Protein AF-A0A960PQZ6-F1 (afdb_monomer_lite)

Radius of gyration: 13.98 Å; chains: 1; bounding box: 43×32×30 Å

Secondary structure (DSSP, 8-state):
-HHHHHHHHHHHHHHHHHHHHH--HHHHHHTT--HHHHHHHHHHTGGGTTSS-HHHHHHHHHSS---SHHHHHHHHHHHHHHS--

Sequence (85 aa):
FPTYTLGTLAASQLFEAAERELGSLEEQFRRGEFAPLLGWLRREIHQHGRFYTAAEVIERATGRSLEADAFLRHIRRNVEEAYPA

Foldseek 3Di:
DVVVVLVLLLVLLLVVLLCVVVPDPVVCVVVVNCPSVVVLCVVLPVVCPVVDDPQVSSCSSRVDGRDNVSVVVVVVVVCCVVDPD

pLDDT: mean 96.77, std 3.3, range [79.19, 98.81]

Structure (mmCIF, N/CA/C/O backbone):
data_AF-A0A960PQZ6-F1
#
_entry.id   AF-A0A960PQZ6-F1
#
loop_
_atom_site.group_PDB
_atom_site.id
_atom_site.type_symbol
_atom_site.label_atom_id
_atom_site.label_alt_id
_atom_site.label_comp_id
_atom_site.label_asym_id
_atom_site.label_entity_id
_atom_site.label_seq_id
_atom_site.pdbx_PDB_ins_code
_atom_site.Cartn_x
_atom_site.Cartn_y
_atom_site.Cartn_z
_atom_site.occupancy
_atom_site.B_iso_or_equiv
_atom_site.auth_seq_id
_atom_site.auth_comp_id
_atom_site.auth_asym_id
_atom_site.auth_atom_id
_atom_site.pdbx_PDB_model_num
ATOM 1 N N . PHE A 1 1 ? 0.618 19.414 4.443 1.00 81.50 1 PHE A N 1
ATOM 2 C CA . PHE A 1 1 ? 1.807 18.834 3.787 1.00 81.50 1 PHE A CA 1
ATOM 3 C C . PHE A 1 1 ? 2.221 17.439 4.278 1.00 81.50 1 PHE A C 1
ATOM 5 O O . PHE A 1 1 ? 2.486 16.629 3.398 1.00 81.50 1 PHE A O 1
ATOM 12 N N . PRO A 1 2 ? 2.241 17.077 5.583 1.00 9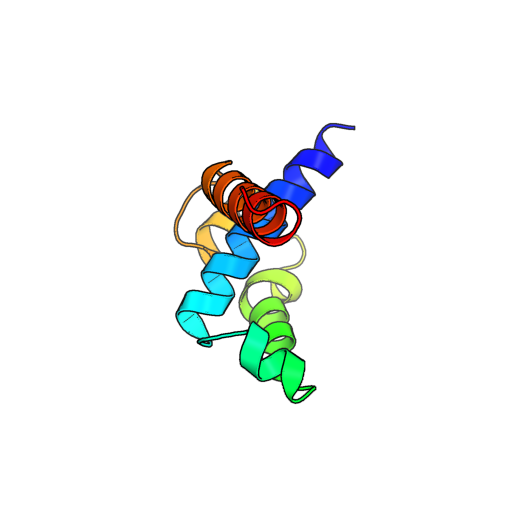0.38 2 PRO A N 1
ATOM 13 C CA . PRO A 1 2 ? 2.788 15.774 6.022 1.00 90.38 2 PRO A CA 1
ATOM 14 C C . PRO A 1 2 ? 2.012 14.551 5.504 1.00 90.38 2 PRO A C 1
ATOM 16 O O . PRO A 1 2 ? 2.546 13.450 5.431 1.00 90.38 2 PRO A O 1
ATOM 19 N N . THR A 1 3 ? 0.760 14.748 5.093 1.00 92.12 3 THR A N 1
ATOM 20 C CA . THR A 1 3 ? -0.115 13.700 4.560 1.00 92.12 3 THR A CA 1
ATOM 21 C C . THR A 1 3 ? 0.398 13.063 3.271 1.00 92.12 3 THR A C 1
ATOM 23 O O . THR A 1 3 ? 0.116 11.894 3.049 1.00 92.12 3 THR A O 1
ATOM 26 N N . TYR A 1 4 ? 1.171 13.780 2.447 1.00 95.50 4 TYR A N 1
ATOM 27 C CA . TYR A 1 4 ? 1.774 13.197 1.243 1.00 95.50 4 TYR A CA 1
ATOM 28 C C . TYR A 1 4 ? 2.832 12.157 1.603 1.00 95.50 4 TYR A C 1
ATOM 30 O O . TYR A 1 4 ? 2.780 11.040 1.104 1.00 95.50 4 TYR A O 1
ATOM 38 N N . THR A 1 5 ? 3.732 12.489 2.533 1.00 95.44 5 THR A N 1
ATOM 39 C CA . THR A 1 5 ? 4.730 11.540 3.039 1.00 95.44 5 THR A CA 1
ATOM 40 C C . THR A 1 5 ? 4.053 10.339 3.686 1.00 95.44 5 THR A C 1
ATOM 42 O O . THR A 1 5 ? 4.393 9.209 3.356 1.00 95.44 5 THR A O 1
ATOM 45 N N . LEU A 1 6 ? 3.053 10.565 4.545 1.00 96.00 6 LEU A N 1
ATOM 46 C CA . LEU A 1 6 ? 2.291 9.476 5.164 1.00 96.00 6 LEU A CA 1
ATOM 47 C C . LEU A 1 6 ? 1.614 8.579 4.119 1.00 96.00 6 LEU A C 1
ATOM 49 O O . LEU A 1 6 ? 1.643 7.360 4.259 1.00 96.00 6 LEU A O 1
ATOM 53 N N . GLY A 1 7 ? 1.056 9.169 3.059 1.00 96.69 7 GLY A N 1
ATOM 54 C CA . GLY A 1 7 ? 0.477 8.433 1.938 1.00 96.69 7 GLY A CA 1
ATOM 55 C C . GLY A 1 7 ? 1.502 7.556 1.222 1.00 96.69 7 GLY A C 1
ATOM 56 O O . GLY A 1 7 ? 1.222 6.390 0.963 1.00 96.69 7 GLY A O 1
ATOM 57 N N . THR A 1 8 ? 2.705 8.074 0.967 1.00 96.81 8 THR A N 1
ATOM 58 C CA . THR A 1 8 ? 3.789 7.301 0.344 1.00 96.81 8 THR A CA 1
ATOM 59 C C . THR A 1 8 ? 4.244 6.137 1.225 1.00 96.81 8 THR A C 1
ATOM 61 O O . THR A 1 8 ? 4.374 5.019 0.730 1.00 96.81 8 THR A O 1
ATOM 64 N N . LEU A 1 9 ? 4.434 6.367 2.531 1.00 97.75 9 LEU A N 1
ATOM 65 C CA . LEU A 1 9 ? 4.800 5.301 3.471 1.00 97.75 9 LEU A CA 1
ATOM 66 C C . LEU A 1 9 ? 3.727 4.205 3.509 1.00 97.75 9 LEU A C 1
ATOM 68 O O . LEU A 1 9 ? 4.038 3.019 3.393 1.00 97.75 9 LEU A O 1
ATOM 72 N N . ALA A 1 10 ? 2.458 4.612 3.608 1.00 97.88 10 ALA A N 1
ATOM 73 C CA . ALA A 1 10 ? 1.333 3.689 3.642 1.00 97.88 10 ALA A CA 1
ATOM 74 C C . ALA A 1 10 ? 1.227 2.891 2.339 1.00 97.88 10 ALA A C 1
ATOM 76 O O . ALA A 1 10 ? 1.035 1.681 2.391 1.00 97.88 10 ALA A O 1
ATOM 77 N N . ALA A 1 11 ? 1.412 3.529 1.180 1.00 97.81 11 ALA A N 1
ATOM 78 C CA . ALA A 1 11 ? 1.383 2.853 -0.113 1.00 97.81 11 ALA A CA 1
ATOM 79 C C . ALA A 1 11 ? 2.444 1.748 -0.203 1.00 97.81 11 ALA A C 1
ATOM 81 O O . ALA A 1 11 ? 2.113 0.628 -0.585 1.00 97.81 11 ALA A O 1
ATOM 82 N N . SER A 1 12 ? 3.690 2.018 0.205 1.00 98.12 12 SER A N 1
ATOM 83 C CA . SER A 1 12 ? 4.745 0.997 0.209 1.00 98.12 12 SER A CA 1
ATOM 84 C C . SER A 1 12 ? 4.432 -0.159 1.165 1.00 98.12 12 SER A C 1
ATOM 86 O O . SER A 1 12 ? 4.612 -1.318 0.800 1.00 98.12 12 SER A O 1
ATOM 88 N N . GLN A 1 13 ? 3.929 0.130 2.369 1.00 98.62 13 GLN A N 1
ATOM 89 C CA . GLN A 1 13 ? 3.597 -0.906 3.352 1.00 98.62 13 GLN A CA 1
ATOM 90 C C . GLN A 1 13 ? 2.393 -1.760 2.928 1.00 98.62 13 GLN A C 1
ATOM 92 O O . GLN A 1 13 ? 2.406 -2.977 3.112 1.00 98.62 13 GLN A O 1
ATOM 97 N N . LEU A 1 14 ? 1.370 -1.138 2.338 1.00 98.50 14 LEU A N 1
ATOM 98 C CA . LEU A 1 14 ? 0.205 -1.826 1.783 1.00 98.50 14 LEU A CA 1
ATOM 99 C C . LEU A 1 14 ? 0.585 -2.689 0.580 1.00 98.50 14 LEU A C 1
ATOM 101 O O . LEU A 1 14 ? 0.095 -3.806 0.464 1.00 98.50 14 LEU A O 1
ATOM 105 N N . PHE A 1 15 ? 1.479 -2.202 -0.283 1.00 98.31 15 PHE A N 1
ATOM 106 C CA . PHE A 1 15 ? 1.955 -2.963 -1.434 1.00 98.31 15 PHE A CA 1
ATOM 107 C C . PHE A 1 15 ? 2.707 -4.227 -1.001 1.00 98.31 15 PHE A C 1
ATOM 109 O O . PHE A 1 15 ? 2.395 -5.309 -1.487 1.00 98.31 15 PHE A O 1
ATOM 116 N N . GLU A 1 16 ? 3.625 -4.120 -0.031 1.00 98.06 16 GLU A N 1
ATOM 117 C CA . GLU A 1 16 ? 4.296 -5.295 0.546 1.00 98.06 16 GLU A CA 1
ATOM 118 C C . GLU A 1 16 ? 3.294 -6.280 1.168 1.00 98.06 16 GLU A C 1
ATOM 120 O O . GLU A 1 16 ? 3.449 -7.491 1.030 1.00 98.06 16 GLU A O 1
ATOM 125 N N . ALA A 1 17 ? 2.262 -5.784 1.860 1.00 98.44 17 ALA A N 1
ATOM 126 C CA . ALA A 1 17 ? 1.242 -6.644 2.455 1.00 98.44 17 ALA A CA 1
ATOM 127 C C . ALA A 1 17 ? 0.421 -7.392 1.396 1.00 98.44 17 ALA A C 1
ATOM 129 O O . ALA A 1 17 ? 0.247 -8.604 1.519 1.00 98.44 17 ALA A O 1
ATOM 130 N N . ALA A 1 18 ? -0.011 -6.695 0.345 1.00 98.56 18 ALA A N 1
ATOM 131 C CA . ALA A 1 18 ? -0.723 -7.295 -0.774 1.00 98.56 18 ALA A CA 1
ATOM 132 C C . ALA A 1 18 ? 0.141 -8.332 -1.507 1.00 98.56 18 ALA A C 1
ATOM 134 O O . ALA A 1 18 ? -0.343 -9.413 -1.822 1.00 98.56 18 ALA A O 1
ATOM 135 N N . GLU A 1 19 ? 1.426 -8.050 -1.732 1.00 98.06 19 GLU A N 1
ATOM 136 C CA . GLU A 1 19 ? 2.355 -8.975 -2.394 1.00 98.06 19 GLU A CA 1
ATOM 137 C C . GLU A 1 19 ? 2.596 -10.257 -1.577 1.00 98.06 19 GLU A C 1
ATOM 139 O O . GLU A 1 19 ? 2.669 -11.349 -2.142 1.00 98.06 19 GLU A O 1
ATOM 144 N N . ARG A 1 20 ? 2.633 -10.170 -0.238 1.00 98.00 20 ARG A N 1
ATOM 145 C CA . ARG A 1 20 ? 2.711 -11.364 0.627 1.00 98.00 20 ARG A CA 1
ATOM 146 C C . ARG A 1 20 ? 1.492 -12.279 0.497 1.00 98.00 20 ARG A C 1
ATOM 148 O O . ARG A 1 20 ? 1.642 -13.487 0.647 1.00 98.00 20 ARG A O 1
ATOM 155 N N . GLU A 1 21 ? 0.303 -11.722 0.271 1.00 98.31 21 GLU A N 1
ATOM 156 C CA . GLU A 1 21 ? -0.939 -12.500 0.172 1.00 98.31 21 GLU A CA 1
ATOM 157 C C . GLU A 1 21 ? -1.209 -12.995 -1.256 1.00 98.31 21 GLU A C 1
ATOM 159 O O . GLU A 1 21 ? -1.648 -14.125 -1.454 1.00 98.31 21 GLU A O 1
ATOM 164 N N . LEU A 1 22 ? -0.944 -12.153 -2.256 1.00 98.25 22 LEU A N 1
ATOM 165 C CA . LEU A 1 22 ? -1.301 -12.399 -3.655 1.00 98.25 22 LEU A CA 1
ATOM 166 C C . LEU A 1 22 ? -0.151 -12.987 -4.487 1.00 98.25 22 LEU A C 1
ATOM 168 O O . LEU A 1 22 ? -0.363 -13.346 -5.646 1.00 98.25 22 LEU A O 1
ATOM 172 N N . GLY A 1 23 ? 1.059 -13.075 -3.928 1.00 97.75 23 GLY A N 1
ATOM 173 C CA . GLY A 1 23 ? 2.275 -13.431 -4.660 1.00 97.75 23 GLY A CA 1
ATOM 174 C C . GLY A 1 23 ? 2.823 -12.265 -5.490 1.00 97.75 23 GLY A C 1
ATOM 175 O O . GLY A 1 23 ? 2.416 -11.120 -5.310 1.00 97.75 23 GLY A O 1
ATOM 176 N N . SER A 1 24 ? 3.750 -12.556 -6.414 1.00 97.31 24 SER A N 1
ATOM 177 C CA . SER A 1 24 ? 4.443 -11.526 -7.210 1.00 97.31 24 SER A CA 1
ATOM 178 C C . SER A 1 24 ? 3.454 -10.651 -7.985 1.00 97.31 24 SER A C 1
ATOM 180 O O . SER A 1 24 ? 2.820 -11.098 -8.947 1.00 97.31 24 SER A O 1
ATOM 182 N N . LEU A 1 25 ? 3.334 -9.392 -7.562 1.00 97.94 25 LEU A N 1
ATOM 183 C CA . LEU A 1 25 ? 2.486 -8.404 -8.227 1.00 97.94 25 LEU A CA 1
ATOM 184 C C . LEU A 1 25 ? 3.116 -7.939 -9.541 1.00 97.94 25 LEU A C 1
ATOM 186 O O . LEU A 1 25 ? 2.405 -7.668 -10.503 1.00 97.94 25 LEU A O 1
ATOM 190 N N . GLU A 1 26 ? 4.445 -7.910 -9.613 1.00 96.31 26 GLU A N 1
ATOM 191 C CA . GLU A 1 26 ? 5.174 -7.554 -10.830 1.00 96.31 26 GLU A CA 1
ATOM 192 C C . GLU A 1 26 ? 4.880 -8.521 -11.989 1.00 96.31 26 GLU A C 1
ATOM 194 O O . GLU A 1 26 ? 4.591 -8.082 -13.104 1.00 96.31 26 GLU A O 1
ATOM 199 N N . GLU A 1 27 ? 4.879 -9.833 -11.729 1.00 98.00 27 GLU A N 1
ATOM 200 C CA . GLU A 1 27 ? 4.507 -10.839 -12.731 1.00 98.00 27 GLU A CA 1
ATOM 201 C C . GLU A 1 27 ? 3.065 -10.640 -13.215 1.00 98.00 27 GLU A C 1
ATOM 203 O O . GLU A 1 27 ? 2.797 -10.660 -14.417 1.00 98.00 27 GLU A O 1
ATOM 208 N N . GLN A 1 28 ? 2.138 -10.386 -12.288 1.00 98.19 28 GLN A N 1
ATOM 209 C CA . GLN A 1 28 ? 0.736 -10.117 -12.615 1.00 98.19 28 GLN A CA 1
ATOM 210 C C . GLN A 1 28 ? 0.603 -8.868 -13.495 1.00 98.19 28 GLN A C 1
ATOM 212 O O . GLN A 1 28 ? -0.065 -8.905 -14.530 1.00 98.19 28 GLN A O 1
ATOM 217 N N . PHE A 1 29 ? 1.303 -7.784 -13.157 1.00 98.25 29 PHE A N 1
ATOM 218 C CA . PHE A 1 29 ? 1.285 -6.551 -13.944 1.00 98.25 29 PHE A CA 1
ATOM 219 C C . PHE A 1 29 ? 1.860 -6.745 -15.345 1.00 98.25 29 PHE A C 1
ATOM 221 O O . PHE A 1 29 ? 1.291 -6.217 -16.301 1.00 98.25 29 PHE A O 1
ATOM 228 N N . ARG A 1 30 ? 2.918 -7.553 -15.501 1.00 98.06 30 ARG A N 1
ATOM 229 C CA . ARG A 1 30 ? 3.464 -7.900 -16.826 1.00 98.06 30 ARG A CA 1
ATOM 230 C C . ARG A 1 30 ? 2.443 -8.599 -17.725 1.00 98.06 30 ARG A C 1
ATOM 232 O O . ARG A 1 30 ? 2.513 -8.454 -18.942 1.00 98.06 30 ARG A O 1
ATOM 239 N N . ARG A 1 31 ? 1.482 -9.317 -17.137 1.00 98.19 31 ARG A N 1
ATOM 240 C CA . ARG A 1 31 ? 0.368 -9.983 -17.837 1.00 98.19 31 ARG A CA 1
ATOM 241 C C . ARG A 1 31 ? -0.889 -9.111 -17.958 1.00 98.19 31 ARG A C 1
ATOM 243 O O . ARG A 1 31 ? -1.881 -9.555 -18.527 1.00 98.19 31 ARG A O 1
ATOM 250 N N . GLY A 1 32 ? -0.866 -7.882 -17.439 1.00 98.38 32 GLY A N 1
ATOM 251 C CA . GLY A 1 32 ? -2.027 -6.986 -17.412 1.00 98.38 32 GLY A CA 1
ATOM 252 C C . GLY A 1 32 ? -3.080 -7.352 -16.358 1.00 98.38 32 GLY A C 1
ATOM 253 O O . GLY A 1 32 ? -4.223 -6.901 -16.435 1.00 98.38 32 GLY A O 1
ATOM 254 N N . GLU A 1 33 ? -2.724 -8.168 -15.369 1.00 98.44 33 GLU A N 1
ATOM 255 C CA . GLU A 1 33 ? -3.633 -8.642 -14.329 1.00 98.44 33 GLU A CA 1
ATOM 256 C C . GLU A 1 33 ? -3.627 -7.694 -13.121 1.00 98.44 33 GLU A C 1
ATOM 258 O O . GLU A 1 33 ? -2.848 -7.836 -12.185 1.00 98.44 33 GLU A O 1
ATOM 263 N N . PHE A 1 34 ? -4.534 -6.716 -13.117 1.00 98.31 34 PHE A N 1
ATOM 264 C CA . PHE A 1 34 ? -4.669 -5.754 -12.007 1.00 98.31 34 PHE A CA 1
ATOM 265 C C . PHE A 1 34 ? -5.841 -6.061 -11.066 1.00 98.31 34 PHE A C 1
ATOM 267 O O . PHE A 1 34 ? -5.932 -5.514 -9.964 1.00 98.31 34 PHE A O 1
ATOM 274 N N . ALA A 1 35 ? -6.762 -6.925 -11.502 1.00 98.56 35 ALA A N 1
ATOM 275 C CA . ALA A 1 35 ? -7.962 -7.270 -10.749 1.00 98.56 35 ALA A CA 1
ATOM 276 C C . ALA A 1 35 ? -7.671 -7.877 -9.361 1.00 98.56 35 ALA A C 1
ATOM 278 O O . ALA A 1 35 ? -8.381 -7.493 -8.427 1.00 98.56 35 ALA A O 1
ATOM 279 N N . PRO A 1 36 ? -6.648 -8.740 -9.171 1.00 98.50 36 PRO A N 1
ATOM 280 C CA . PRO A 1 36 ? -6.328 -9.280 -7.848 1.00 98.50 36 PRO A CA 1
ATOM 281 C C . PRO A 1 36 ? -5.963 -8.187 -6.837 1.00 98.50 36 PRO A C 1
ATOM 283 O O . PRO A 1 36 ? -6.583 -8.104 -5.775 1.00 98.50 36 PRO A O 1
ATOM 286 N N . LEU A 1 37 ? -5.046 -7.280 -7.197 1.00 98.69 37 LEU A N 1
ATOM 287 C CA . LEU A 1 37 ? -4.658 -6.168 -6.325 1.00 98.69 37 LEU A CA 1
ATOM 288 C C . LEU A 1 37 ? -5.836 -5.228 -6.041 1.00 98.69 37 LEU A C 1
ATOM 290 O O . LEU A 1 37 ? -6.055 -4.839 -4.896 1.00 98.69 37 LEU A O 1
ATOM 294 N N . LEU A 1 38 ? -6.633 -4.878 -7.056 1.00 98.75 38 LEU A N 1
ATOM 295 C CA . LEU A 1 38 ? -7.814 -4.037 -6.846 1.00 98.75 38 LEU A CA 1
ATOM 296 C C . LEU A 1 38 ? -8.842 -4.712 -5.924 1.00 98.75 38 LEU A C 1
ATOM 298 O O . LEU A 1 38 ? -9.470 -4.037 -5.106 1.00 98.75 38 LEU A O 1
ATOM 302 N N . GLY A 1 39 ? -9.024 -6.027 -6.055 1.00 98.81 39 GLY A N 1
ATOM 303 C CA . GLY A 1 39 ? -9.881 -6.824 -5.182 1.00 98.81 39 GLY A CA 1
ATOM 304 C C . GLY A 1 39 ? -9.407 -6.782 -3.732 1.00 98.81 39 GLY A C 1
ATOM 305 O O . GLY A 1 39 ? -10.204 -6.495 -2.838 1.00 98.81 39 GLY A O 1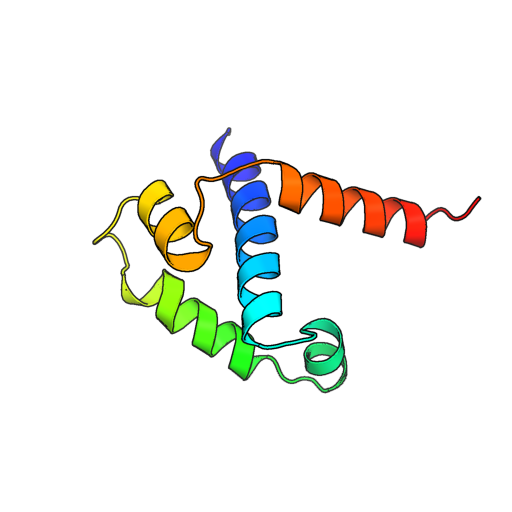
ATOM 306 N N . TRP A 1 40 ? -8.105 -6.966 -3.516 1.00 98.81 40 TRP A N 1
ATOM 307 C CA . TRP A 1 40 ? -7.482 -6.855 -2.199 1.00 98.81 40 TRP A CA 1
ATOM 308 C C . TRP A 1 40 ? -7.647 -5.455 -1.605 1.00 98.81 40 TRP A C 1
ATOM 310 O O . TRP A 1 40 ? -8.161 -5.324 -0.503 1.00 98.81 40 TRP A O 1
ATOM 320 N N . LEU A 1 41 ? -7.360 -4.389 -2.360 1.00 98.75 41 LEU A N 1
ATOM 321 C CA . LEU A 1 41 ? -7.552 -3.010 -1.889 1.00 98.75 41 LEU A CA 1
ATOM 322 C C . LEU A 1 41 ? -9.017 -2.710 -1.547 1.00 98.75 41 LEU A C 1
ATOM 324 O O . LEU A 1 41 ? -9.303 -2.009 -0.578 1.00 98.75 41 LEU A O 1
ATOM 328 N N . ARG A 1 42 ? -9.973 -3.244 -2.318 1.00 98.75 42 ARG A N 1
ATOM 329 C CA . ARG A 1 42 ? -11.401 -3.093 -2.009 1.00 98.75 42 ARG A CA 1
ATOM 330 C C . ARG A 1 42 ? -11.775 -3.759 -0.692 1.00 98.75 42 ARG A C 1
ATOM 332 O O . ARG A 1 42 ? -12.550 -3.169 0.056 1.00 98.75 42 ARG A O 1
ATOM 339 N N . ARG A 1 43 ? -11.227 -4.942 -0.423 1.00 98.38 43 ARG A N 1
ATOM 340 C CA . ARG A 1 43 ? -11.498 -5.721 0.785 1.00 98.38 43 ARG A CA 1
ATOM 341 C C . ARG A 1 43 ? -10.752 -5.177 2.005 1.00 98.38 43 ARG A C 1
ATOM 343 O O . ARG A 1 43 ? -11.366 -4.963 3.033 1.00 98.38 43 ARG A O 1
ATOM 350 N N . GLU A 1 44 ? -9.469 -4.880 1.910 1.00 98.38 44 GLU A N 1
ATOM 351 C CA . GLU A 1 44 ? -8.697 -4.474 3.092 1.00 98.38 44 GLU A CA 1
ATOM 352 C C . GLU A 1 44 ? -8.814 -2.976 3.407 1.00 98.38 44 GLU A C 1
ATOM 354 O O . GLU A 1 44 ? -8.597 -2.566 4.543 1.00 98.38 44 GLU A O 1
ATOM 359 N N . ILE A 1 45 ? -9.156 -2.137 2.417 1.00 98.12 45 ILE A N 1
ATOM 360 C CA . ILE A 1 45 ? -9.093 -0.672 2.546 1.00 98.12 45 ILE A CA 1
ATOM 361 C C . ILE A 1 45 ? -10.429 -0.015 2.190 1.00 98.12 45 ILE A C 1
ATOM 363 O O . ILE A 1 45 ? -11.072 0.605 3.038 1.00 98.12 45 ILE A O 1
ATOM 367 N N . HIS A 1 46 ? -10.864 -0.121 0.931 1.00 98.38 46 HIS A N 1
ATOM 368 C CA . HIS A 1 46 ? -11.922 0.751 0.413 1.00 98.38 46 HIS A CA 1
ATOM 369 C C . HIS A 1 46 ? -13.291 0.480 1.047 1.00 98.38 46 HIS A C 1
ATOM 371 O O . HIS A 1 46 ? -14.031 1.433 1.291 1.00 98.38 46 HIS A O 1
ATOM 377 N N . GLN A 1 47 ? -13.634 -0.783 1.338 1.00 98.12 47 GLN A N 1
ATOM 378 C CA . GLN A 1 47 ? -14.942 -1.128 1.909 1.00 98.12 47 GLN A CA 1
ATOM 379 C C . GLN A 1 47 ? -15.184 -0.511 3.293 1.00 98.12 47 GLN A C 1
ATOM 381 O O . GLN A 1 47 ? -16.333 -0.321 3.684 1.00 98.12 47 GLN A O 1
ATOM 386 N N . HIS 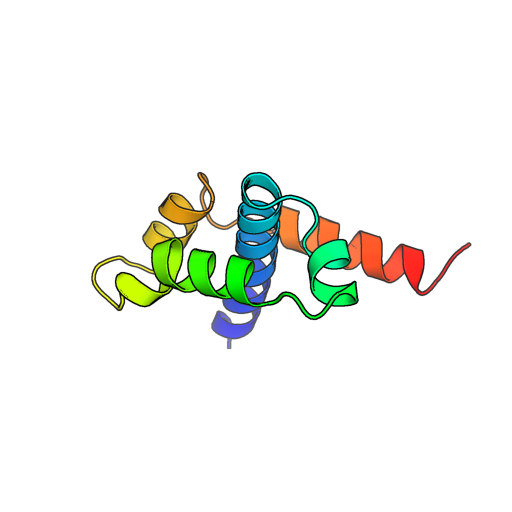A 1 48 ? -14.123 -0.172 4.032 1.00 97.12 48 HIS A N 1
ATOM 387 C CA . HIS A 1 48 ? -14.242 0.375 5.382 1.00 97.12 48 HIS A CA 1
ATOM 388 C C . HIS A 1 48 ? -14.569 1.872 5.400 1.00 97.12 48 HIS A C 1
ATOM 390 O O . HIS A 1 48 ? -15.071 2.373 6.406 1.00 97.12 48 HIS A O 1
ATOM 396 N N . GLY A 1 49 ? -14.311 2.605 4.311 1.00 96.75 49 GLY A N 1
ATOM 397 C CA . GLY A 1 49 ? -14.563 4.044 4.237 1.00 96.75 49 GLY A CA 1
ATOM 398 C C . GLY A 1 49 ? -13.939 4.806 5.413 1.00 96.75 49 GLY A C 1
ATOM 399 O O . GLY A 1 49 ? -12.722 4.877 5.540 1.00 96.75 49 GLY A O 1
ATOM 400 N N . ARG A 1 50 ? -14.782 5.385 6.279 1.00 96.75 50 ARG A N 1
ATOM 401 C CA . ARG A 1 50 ? -14.365 6.102 7.503 1.00 96.75 50 ARG A CA 1
ATOM 402 C C . ARG A 1 50 ? -14.701 5.359 8.802 1.00 96.75 50 ARG A C 1
ATOM 404 O O . ARG A 1 50 ? -14.684 5.974 9.862 1.00 96.75 50 ARG A O 1
ATOM 411 N N . PHE A 1 51 ? -15.046 4.074 8.723 1.00 97.81 51 PHE A N 1
ATOM 412 C CA . PHE A 1 51 ? -15.394 3.266 9.893 1.00 97.81 51 PHE A CA 1
ATOM 413 C C . PHE A 1 51 ? -14.205 3.100 10.852 1.00 97.81 51 PHE A C 1
ATOM 415 O O . PHE A 1 51 ? -14.383 3.116 12.065 1.00 97.81 51 PHE A O 1
ATOM 422 N N . TYR A 1 52 ? -12.996 3.007 10.298 1.00 97.88 52 TYR A N 1
ATOM 423 C CA . TYR A 1 52 ? -11.740 2.961 11.039 1.00 97.88 52 TYR A CA 1
ATOM 424 C C . TYR A 1 52 ? -10.902 4.213 10.777 1.00 97.88 52 TYR A C 1
ATOM 426 O O . TYR A 1 52 ? -11.015 4.859 9.730 1.00 97.88 52 TYR A O 1
ATOM 434 N N . THR A 1 53 ? -10.022 4.541 11.719 1.00 97.81 53 THR A N 1
ATOM 435 C CA . THR A 1 53 ? -8.971 5.538 11.498 1.00 97.81 53 THR A CA 1
ATOM 436 C C . THR A 1 53 ? -7.949 5.035 10.474 1.00 97.81 53 THR A C 1
ATOM 438 O O . THR A 1 53 ? -7.806 3.836 10.247 1.00 97.81 53 THR A O 1
ATOM 441 N N . ALA A 1 54 ? -7.185 5.941 9.857 1.00 95.06 54 ALA A N 1
ATOM 442 C CA . ALA A 1 54 ? -6.166 5.547 8.880 1.00 95.06 54 ALA A CA 1
ATOM 443 C C . ALA A 1 54 ? -5.109 4.596 9.476 1.00 95.06 54 ALA A C 1
ATOM 445 O O . ALA A 1 54 ? -4.716 3.636 8.820 1.00 95.06 54 ALA A O 1
ATOM 446 N N . ALA A 1 55 ? -4.686 4.839 10.723 1.00 96.50 55 ALA A N 1
ATOM 447 C CA . ALA A 1 55 ? -3.734 3.980 11.426 1.00 96.50 55 ALA A CA 1
ATOM 448 C C . ALA A 1 55 ? -4.294 2.565 11.617 1.00 96.50 55 ALA A C 1
ATOM 450 O O . ALA A 1 55 ? -3.625 1.588 11.303 1.00 96.50 55 ALA A O 1
ATOM 451 N N . GLU A 1 56 ? -5.554 2.467 12.036 1.00 98.19 56 GLU A N 1
ATOM 452 C CA . GLU A 1 56 ? -6.250 1.195 12.195 1.00 98.19 56 GLU A CA 1
ATOM 453 C C . GLU A 1 56 ? -6.446 0.434 10.881 1.00 98.19 56 GLU A C 1
ATOM 455 O O . GLU A 1 56 ? -6.345 -0.789 10.873 1.00 98.19 56 GLU A O 1
ATOM 460 N N . VAL A 1 57 ? -6.753 1.126 9.778 1.00 98.12 57 VAL A N 1
ATOM 461 C CA . VAL A 1 57 ? -6.863 0.495 8.452 1.00 98.12 57 VAL A CA 1
ATOM 462 C C . VAL A 1 57 ? -5.516 -0.097 8.038 1.00 98.12 57 VAL A C 1
ATOM 464 O O . VAL A 1 57 ? -5.458 -1.243 7.602 1.00 98.12 57 VAL A O 1
ATOM 467 N N . ILE A 1 58 ? -4.428 0.657 8.216 1.00 98.06 58 ILE A N 1
ATOM 468 C CA . ILE A 1 58 ? -3.073 0.189 7.897 1.00 98.06 58 ILE A CA 1
ATOM 469 C C . ILE A 1 58 ? -2.699 -1.010 8.774 1.00 98.06 58 ILE A C 1
ATOM 471 O O . ILE A 1 58 ? -2.203 -2.010 8.257 1.00 98.06 58 ILE A O 1
ATOM 475 N N . GLU A 1 59 ? -2.957 -0.948 10.079 1.00 98.19 59 GLU A N 1
ATOM 476 C CA . GLU A 1 59 ? -2.632 -2.036 11.002 1.00 98.19 59 GLU A CA 1
ATOM 477 C C . GLU A 1 59 ? -3.421 -3.310 10.690 1.00 98.19 59 GLU A C 1
ATOM 479 O O . GLU A 1 59 ? -2.827 -4.382 10.595 1.00 98.19 59 GLU A O 1
ATOM 484 N N . ARG A 1 60 ? -4.727 -3.191 10.419 1.00 98.12 60 ARG A N 1
ATOM 485 C CA . ARG A 1 60 ? -5.576 -4.320 10.007 1.00 98.12 60 ARG A CA 1
ATOM 486 C C . ARG A 1 60 ? -5.113 -4.951 8.692 1.00 98.12 60 ARG A C 1
ATOM 488 O O . ARG A 1 60 ? -4.986 -6.168 8.631 1.00 98.12 60 ARG A O 1
ATOM 495 N N . ALA A 1 61 ? -4.817 -4.141 7.675 1.00 98.25 61 ALA A N 1
ATOM 496 C CA . ALA A 1 61 ? -4.433 -4.633 6.351 1.00 98.25 61 ALA A CA 1
ATOM 497 C C . ALA A 1 61 ? -3.002 -5.198 6.295 1.00 98.25 61 ALA A C 1
ATOM 499 O O . ALA A 1 61 ? -2.691 -6.040 5.456 1.00 98.25 61 ALA A O 1
ATOM 500 N N . THR A 1 62 ? -2.095 -4.708 7.147 1.00 98.12 62 THR A N 1
ATOM 501 C CA . THR A 1 62 ? -0.654 -5.009 7.035 1.00 98.12 62 THR A CA 1
ATOM 502 C C . THR A 1 62 ? -0.090 -5.818 8.200 1.00 98.12 62 THR A C 1
ATOM 504 O O . THR A 1 62 ? 1.022 -6.344 8.077 1.00 98.12 62 THR A O 1
ATOM 507 N N . GLY A 1 63 ? -0.843 -5.930 9.300 1.00 97.81 63 GLY A N 1
ATOM 508 C CA . GLY A 1 63 ? -0.473 -6.614 10.540 1.00 97.81 63 GLY A CA 1
ATOM 509 C C . GLY A 1 63 ? 0.427 -5.809 11.483 1.00 97.81 63 GLY A C 1
ATOM 510 O O . GLY A 1 63 ? 0.894 -6.360 12.476 1.00 97.81 63 GLY A O 1
ATOM 511 N N . ARG A 1 64 ? 0.723 -4.540 11.173 1.00 97.56 64 ARG A N 1
ATOM 512 C CA . ARG A 1 64 ? 1.612 -3.681 11.974 1.00 97.56 64 ARG A CA 1
ATOM 513 C C . ARG A 1 64 ? 1.288 -2.199 11.811 1.00 97.56 64 ARG A C 1
ATOM 515 O O . ARG A 1 64 ? 0.691 -1.797 10.812 1.00 97.56 64 ARG A O 1
ATOM 522 N N . SER A 1 65 ? 1.739 -1.377 12.757 1.00 97.88 65 SER A N 1
ATOM 523 C CA . SER A 1 65 ? 1.658 0.083 12.653 1.00 97.88 65 SER A CA 1
ATOM 524 C C . SER A 1 65 ? 2.386 0.618 11.413 1.00 97.88 65 SER A C 1
ATOM 526 O O . SER A 1 65 ? 3.217 -0.066 10.815 1.00 97.88 65 SER A O 1
ATOM 528 N N . LEU A 1 66 ? 2.065 1.850 11.010 1.00 97.69 66 LEU A N 1
ATOM 529 C CA . LEU A 1 66 ? 2.741 2.512 9.895 1.00 97.69 66 LEU A CA 1
ATOM 530 C C . LEU A 1 66 ? 4.223 2.761 10.219 1.00 97.69 66 LEU A C 1
ATOM 532 O O . LEU A 1 66 ? 4.537 3.461 11.181 1.00 97.69 66 LEU A O 1
ATOM 536 N N . GLU A 1 67 ? 5.112 2.245 9.375 1.00 96.75 67 GLU A N 1
ATOM 537 C CA . GLU A 1 67 ? 6.568 2.332 9.519 1.00 96.75 67 GLU A CA 1
ATOM 538 C C . GLU A 1 67 ? 7.238 2.749 8.200 1.00 96.75 67 GLU A C 1
ATOM 540 O O . GLU A 1 67 ? 6.677 2.611 7.110 1.00 96.75 67 GLU A O 1
ATOM 545 N N . ALA A 1 68 ? 8.470 3.261 8.279 1.00 97.25 68 ALA A N 1
ATOM 546 C CA . ALA A 1 68 ? 9.209 3.717 7.099 1.00 97.25 68 ALA A CA 1
ATOM 547 C C . ALA A 1 68 ? 9.913 2.579 6.337 1.00 97.25 68 ALA A C 1
ATOM 549 O O . ALA A 1 68 ? 10.331 2.758 5.194 1.00 97.25 68 ALA A O 1
ATOM 550 N N . ASP A 1 69 ? 10.045 1.404 6.945 1.00 97.94 69 ASP A N 1
ATOM 551 C CA . ASP A 1 69 ? 10.866 0.297 6.462 1.00 97.94 69 ASP A CA 1
ATOM 552 C C . ASP A 1 69 ? 10.482 -0.193 5.066 1.00 97.94 69 ASP A C 1
ATOM 554 O O . ASP A 1 69 ? 11.356 -0.466 4.243 1.00 97.94 69 ASP A O 1
ATOM 558 N N . ALA A 1 70 ? 9.178 -0.297 4.791 1.00 97.19 70 ALA A N 1
ATOM 559 C CA . ALA A 1 70 ? 8.676 -0.721 3.483 1.00 97.19 70 ALA A CA 1
ATOM 560 C C . ALA A 1 70 ? 9.076 0.263 2.379 1.00 97.19 70 ALA A C 1
ATOM 562 O O . ALA A 1 70 ? 9.553 -0.121 1.312 1.00 97.19 70 ALA A O 1
ATOM 563 N N . PHE A 1 71 ? 8.948 1.554 2.669 1.00 97.88 71 PHE A N 1
ATOM 564 C CA . PHE A 1 71 ? 9.346 2.614 1.756 1.00 97.88 71 PHE A CA 1
ATOM 565 C C . PHE A 1 71 ? 10.863 2.645 1.534 1.00 97.88 71 PHE A C 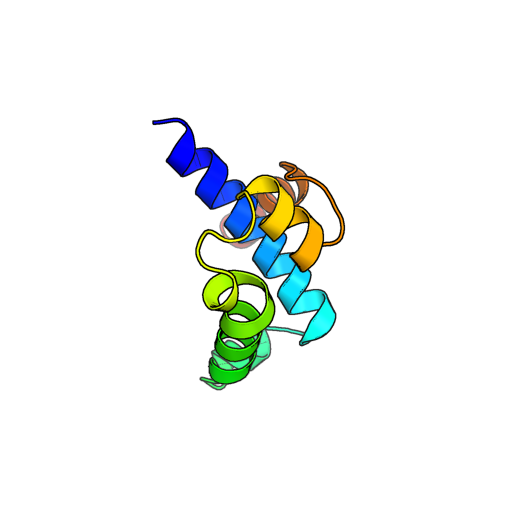1
ATOM 567 O O . PHE A 1 71 ? 11.317 2.751 0.395 1.00 97.88 71 PHE A O 1
ATOM 574 N N . LEU A 1 72 ? 11.655 2.496 2.599 1.00 97.94 72 LEU A N 1
ATOM 575 C CA . LEU A 1 72 ? 13.115 2.463 2.500 1.00 97.94 72 LEU A CA 1
ATOM 576 C C . LEU A 1 72 ? 13.608 1.267 1.678 1.00 97.94 72 LEU A C 1
ATOM 578 O O . LEU A 1 72 ? 14.508 1.436 0.857 1.00 97.94 72 LEU A O 1
ATOM 582 N N . ARG A 1 73 ? 13.007 0.079 1.851 1.00 97.06 73 ARG A N 1
ATOM 583 C CA . ARG A 1 73 ? 13.286 -1.087 0.995 1.00 97.06 73 ARG A CA 1
ATOM 584 C C . ARG A 1 73 ? 12.930 -0.811 -0.463 1.00 97.06 73 ARG A C 1
ATOM 586 O O . ARG A 1 73 ? 13.749 -1.077 -1.337 1.00 97.06 73 ARG A O 1
ATOM 593 N N . HIS A 1 74 ? 11.745 -0.251 -0.712 1.00 95.88 74 HIS A N 1
ATOM 594 C CA . HIS A 1 74 ? 11.277 0.063 -2.060 1.00 95.88 74 HIS A CA 1
ATOM 595 C C . HIS A 1 74 ? 12.215 1.032 -2.791 1.00 95.88 74 HIS A C 1
ATOM 597 O O . HIS A 1 74 ? 12.663 0.734 -3.894 1.00 95.88 74 HIS A O 1
ATOM 603 N N . ILE A 1 75 ? 12.561 2.166 -2.173 1.00 96.62 75 ILE A N 1
ATOM 604 C CA . ILE A 1 75 ? 13.447 3.147 -2.812 1.00 96.62 75 ILE A CA 1
ATOM 605 C C . ILE A 1 75 ? 14.855 2.594 -2.996 1.00 96.62 75 ILE A C 1
ATOM 607 O O . ILE A 1 75 ? 15.435 2.811 -4.055 1.00 96.62 75 ILE A O 1
ATOM 611 N N . ARG A 1 76 ? 15.407 1.888 -2.001 1.00 96.44 76 ARG A N 1
ATOM 612 C CA . ARG A 1 76 ? 16.753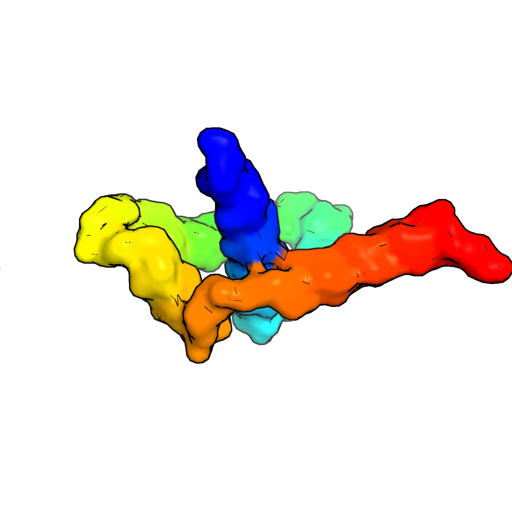 1.316 -2.116 1.00 96.44 76 ARG A CA 1
ATOM 613 C C . ARG A 1 76 ? 16.852 0.392 -3.328 1.00 96.44 76 ARG A C 1
ATOM 615 O O . ARG A 1 76 ? 17.741 0.593 -4.144 1.00 96.44 76 ARG A O 1
ATOM 622 N N . ARG A 1 77 ? 15.886 -0.520 -3.484 1.00 94.50 77 ARG A N 1
ATOM 623 C CA . ARG A 1 77 ? 15.805 -1.411 -4.647 1.00 94.50 77 ARG A CA 1
ATOM 624 C C . ARG A 1 77 ? 15.749 -0.628 -5.961 1.00 94.50 77 ARG A C 1
ATOM 626 O O . ARG A 1 77 ? 16.560 -0.868 -6.842 1.00 94.50 77 ARG A O 1
ATOM 633 N N . ASN A 1 78 ? 14.852 0.354 -6.068 1.00 93.56 78 ASN A N 1
ATOM 634 C CA . ASN A 1 78 ? 14.715 1.141 -7.298 1.00 93.56 78 ASN A CA 1
ATOM 635 C C . ASN A 1 78 ? 15.998 1.918 -7.648 1.00 93.56 78 ASN A C 1
ATOM 637 O O . ASN A 1 78 ? 16.333 2.062 -8.820 1.00 93.56 78 ASN A O 1
ATOM 641 N N . VAL A 1 79 ? 16.697 2.462 -6.645 1.00 96.00 79 VAL A N 1
ATOM 642 C CA . VAL A 1 79 ? 17.947 3.209 -6.855 1.00 96.00 79 VAL A CA 1
ATOM 643 C C . VAL A 1 79 ? 19.070 2.272 -7.295 1.00 96.00 79 VAL A C 1
ATOM 645 O O . VAL A 1 79 ? 19.798 2.619 -8.220 1.00 96.00 79 VAL A O 1
ATOM 648 N N . GLU A 1 80 ? 19.188 1.095 -6.677 1.00 95.56 80 GLU A N 1
ATOM 649 C CA . GLU A 1 80 ? 20.163 0.063 -7.060 1.00 95.56 80 GLU A CA 1
ATOM 650 C C . GLU A 1 80 ? 19.930 -0.439 -8.494 1.00 95.56 80 GLU A C 1
ATOM 652 O O . GLU A 1 80 ? 20.885 -0.595 -9.252 1.00 95.56 80 GLU A O 1
ATOM 657 N N . GLU A 1 81 ? 18.671 -0.632 -8.896 1.00 93.25 81 GLU A N 1
ATOM 658 C CA . GLU A 1 81 ? 18.305 -1.034 -10.262 1.00 93.25 81 GLU A CA 1
ATOM 659 C C . GLU A 1 81 ? 18.573 0.068 -11.298 1.00 93.25 81 GLU A C 1
ATOM 661 O O . GLU A 1 81 ? 19.026 -0.216 -12.407 1.00 93.25 81 GLU A O 1
ATOM 666 N N . ALA A 1 82 ? 18.300 1.330 -10.955 1.00 94.56 82 ALA A N 1
ATOM 667 C CA . ALA A 1 82 ? 18.480 2.456 -11.869 1.00 94.56 82 ALA A CA 1
ATOM 668 C C . ALA A 1 82 ? 19.950 2.886 -12.028 1.00 94.56 82 ALA A C 1
ATOM 670 O O . ALA A 1 82 ? 20.322 3.408 -13.081 1.00 94.56 82 ALA A O 1
ATOM 671 N N . TYR A 1 83 ? 20.776 2.683 -10.997 1.00 94.25 83 TYR A N 1
ATOM 672 C CA . TYR A 1 83 ? 22.177 3.109 -10.950 1.00 94.25 83 TYR A CA 1
ATOM 673 C C . TYR A 1 83 ? 23.091 1.968 -10.458 1.00 94.25 83 TYR A C 1
ATOM 675 O O . TYR A 1 83 ? 23.595 2.033 -9.332 1.00 94.25 83 TYR A O 1
ATOM 683 N N . PRO A 1 84 ? 23.317 0.924 -11.280 1.00 84.38 84 PRO A N 1
ATOM 684 C CA . PRO A 1 84 ? 24.236 -0.159 -10.940 1.00 84.38 84 PRO A CA 1
ATOM 685 C C . PRO A 1 84 ? 25.686 0.350 -10.842 1.00 84.38 84 PRO A C 1
ATOM 687 O O . PRO A 1 84 ? 26.068 1.285 -11.550 1.00 84.38 84 PRO A O 1
ATOM 690 N N . ALA A 1 85 ? 26.469 -0.257 -9.942 1.00 79.19 85 ALA A N 1
ATOM 691 C CA . ALA A 1 85 ? 27.875 0.083 -9.689 1.00 79.19 85 ALA A CA 1
ATOM 692 C C 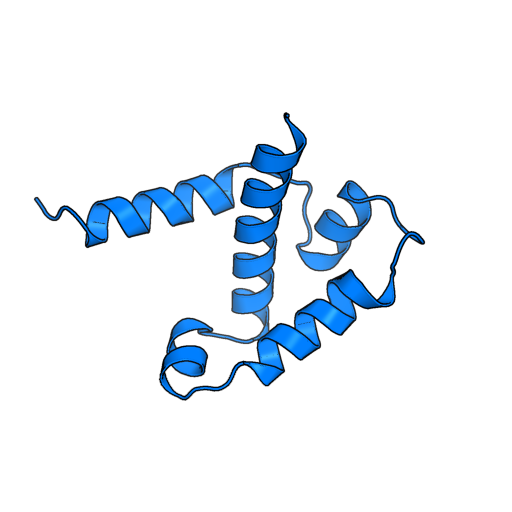. ALA A 1 85 ? 28.819 -0.292 -10.844 1.00 79.19 85 ALA A C 1
ATOM 694 O O . ALA A 1 85 ? 28.557 -1.315 -11.519 1.00 79.19 85 ALA A O 1
#